Protein AF-A0A0B1SJ51-F1 (afdb_monomer_lite)

pLDDT: mean 86.47, std 12.6, range [53.59, 97.19]

Secondary structure (DSSP, 8-state):
-HHHHHTTEEEE---PPPPTTS-HHHHHHHHHHHHHHHHHHTT--EEEEEEEEES---SSSPPEEEEEEEEEPPP-

Organism: Oesophagostomum dentatum (NCBI:txid61180)

Structure (mmCIF, N/CA/C/O backbone):
data_AF-A0A0B1SJ51-F1
#
_entry.id   AF-A0A0B1SJ51-F1
#
loop_
_atom_site.group_PDB
_atom_site.id
_atom_site.type_symbol
_atom_site.label_atom_id
_atom_site.label_alt_id
_atom_site.label_comp_id
_atom_site.label_asym_id
_atom_site.label_entity_id
_atom_site.label_seq_id
_atom_site.pdbx_PDB_ins_code
_atom_site.Cartn_x
_atom_site.Cartn_y
_atom_site.Cartn_z
_atom_site.occupancy
_atom_site.B_iso_or_equiv
_atom_site.auth_seq_id
_atom_site.auth_comp_id
_atom_site.auth_asym_id
_atom_site.auth_atom_id
_atom_site.pdbx_PDB_model_num
ATOM 1 N N . MET A 1 1 ? 2.529 0.538 25.590 1.00 53.59 1 MET A N 1
ATOM 2 C CA . MET A 1 1 ? 2.537 -0.938 25.566 1.00 53.59 1 MET A CA 1
ATOM 3 C C . MET A 1 1 ? 2.932 -1.405 24.171 1.00 53.59 1 MET A C 1
ATOM 5 O O . MET A 1 1 ? 2.249 -1.072 23.214 1.00 53.59 1 MET A O 1
ATOM 9 N N . GLU A 1 2 ? 4.052 -2.111 24.026 1.00 59.66 2 GLU A N 1
ATOM 10 C CA . GLU A 1 2 ? 4.486 -2.671 22.731 1.00 59.66 2 GLU A CA 1
ATOM 11 C C . GLU A 1 2 ? 3.535 -3.781 22.245 1.00 59.66 2 GLU A C 1
ATOM 13 O O . GLU A 1 2 ? 3.228 -3.882 21.058 1.00 59.66 2 GLU A O 1
ATOM 18 N N . THR A 1 3 ? 2.960 -4.531 23.187 1.00 54.53 3 THR A N 1
ATOM 19 C CA . THR A 1 3 ? 1.971 -5.586 22.937 1.00 54.53 3 THR A CA 1
ATOM 20 C C . THR A 1 3 ? 0.712 -5.063 22.240 1.00 54.53 3 THR A C 1
ATOM 22 O O . THR A 1 3 ? 0.273 -5.660 21.265 1.00 54.53 3 THR A O 1
ATOM 25 N N . GLU A 1 4 ? 0.174 -3.910 22.655 1.00 55.28 4 GLU A N 1
ATOM 26 C CA . GLU A 1 4 ? -1.019 -3.311 22.026 1.00 55.28 4 GLU A CA 1
ATOM 27 C C . GLU A 1 4 ? -0.778 -2.802 20.600 1.00 55.28 4 GLU A C 1
ATOM 29 O O . GLU A 1 4 ? -1.723 -2.698 19.813 1.00 55.28 4 GLU A O 1
ATOM 34 N N . LYS A 1 5 ? 0.473 -2.453 20.268 1.00 54.47 5 LYS A N 1
ATOM 35 C CA . LYS A 1 5 ? 0.857 -2.107 18.895 1.00 54.47 5 LYS A CA 1
ATOM 36 C C . LYS A 1 5 ? 0.878 -3.364 18.029 1.00 54.47 5 LYS A C 1
ATOM 38 O O . LYS A 1 5 ? 0.313 -3.355 16.944 1.00 54.47 5 LYS A O 1
ATOM 43 N N . ARG A 1 6 ? 1.434 -4.462 18.551 1.00 58.91 6 ARG A N 1
ATOM 44 C CA . ARG A 1 6 ? 1.540 -5.745 17.840 1.00 58.91 6 ARG A CA 1
ATOM 45 C C . ARG A 1 6 ? 0.179 -6.394 17.554 1.00 58.91 6 ARG A C 1
ATOM 47 O O . ARG A 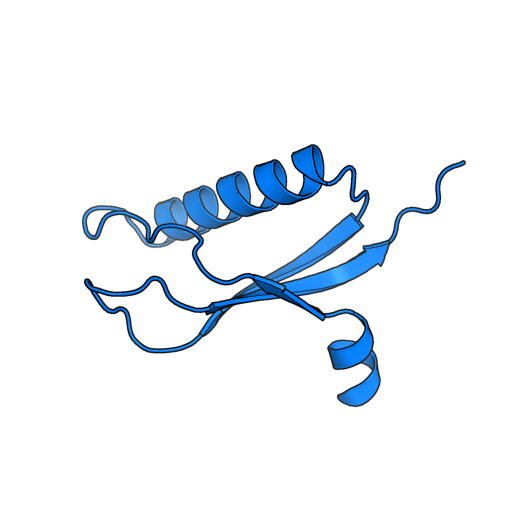1 6 ? 0.038 -7.049 16.528 1.00 58.91 6 ARG A O 1
ATOM 54 N N . SER A 1 7 ? -0.829 -6.166 18.402 1.00 63.41 7 SER A N 1
ATOM 55 C CA . SER A 1 7 ? -2.212 -6.630 18.182 1.00 63.41 7 SER A CA 1
ATOM 56 C C . SER A 1 7 ? -2.906 -5.984 16.976 1.00 63.41 7 SER A C 1
ATOM 58 O O . SER A 1 7 ? -3.949 -6.466 16.547 1.00 63.41 7 SER A O 1
ATOM 60 N N . ARG A 1 8 ? -2.359 -4.884 16.443 1.00 79.44 8 ARG A N 1
ATOM 61 C CA . ARG A 1 8 ? -2.928 -4.106 15.331 1.00 79.44 8 ARG A CA 1
ATOM 62 C C . ARG A 1 8 ? -1.963 -4.007 14.151 1.00 79.44 8 ARG A C 1
ATOM 64 O O . ARG A 1 8 ? -1.957 -3.019 13.423 1.00 79.44 8 ARG A O 1
ATOM 71 N N . THR A 1 9 ? -1.123 -5.018 13.974 1.00 87.00 9 THR A N 1
ATOM 72 C CA . THR A 1 9 ? -0.129 -5.047 12.906 1.00 87.00 9 THR A CA 1
ATOM 73 C C . THR A 1 9 ? -0.498 -6.092 11.861 1.00 87.00 9 THR A C 1
ATOM 75 O O . THR A 1 9 ? -0.686 -7.262 12.190 1.00 87.00 9 THR A O 1
ATOM 78 N N . ILE A 1 10 ? -0.539 -5.688 10.592 1.00 89.62 10 ILE A N 1
ATOM 79 C CA . ILE A 1 10 ? -0.664 -6.593 9.447 1.00 89.62 10 ILE A CA 1
ATOM 80 C C . ILE A 1 10 ? 0.710 -6.712 8.792 1.00 89.62 10 ILE A C 1
ATOM 82 O O . ILE A 1 10 ? 1.369 -5.711 8.511 1.00 89.62 10 ILE A O 1
ATOM 86 N N . VAL A 1 11 ? 1.152 -7.944 8.553 1.00 92.19 11 VAL A N 1
ATOM 87 C CA . VAL A 1 11 ? 2.411 -8.229 7.861 1.00 92.19 11 VAL A CA 1
ATOM 88 C C . VAL A 1 11 ? 2.095 -8.740 6.466 1.00 92.19 11 VAL A C 1
ATOM 90 O O . VAL A 1 11 ? 1.456 -9.777 6.313 1.00 92.19 11 VAL A O 1
ATOM 93 N N . VAL A 1 12 ? 2.581 -8.030 5.453 1.00 93.38 12 VAL A N 1
ATOM 94 C CA . VAL A 1 12 ? 2.405 -8.383 4.045 1.00 93.38 12 VAL A CA 1
ATOM 95 C C . VAL A 1 12 ? 3.761 -8.711 3.436 1.00 93.38 12 VAL A C 1
ATOM 97 O O . VAL A 1 12 ? 4.717 -7.943 3.542 1.00 93.38 12 VAL A O 1
ATOM 100 N N . ASN A 1 13 ? 3.847 -9.861 2.773 1.00 92.06 13 ASN A N 1
ATOM 101 C CA . ASN A 1 13 ? 5.005 -10.243 1.973 1.00 92.06 13 ASN A CA 1
ATOM 102 C C . ASN A 1 13 ? 4.659 -10.153 0.488 1.00 92.06 13 ASN A C 1
ATOM 104 O O . ASN A 1 13 ? 3.528 -10.428 0.102 1.00 92.06 13 ASN A O 1
ATOM 108 N N . GLY A 1 14 ? 5.651 -9.828 -0.342 1.00 92.25 14 GLY A N 1
ATOM 109 C CA . GLY A 1 14 ? 5.506 -9.889 -1.798 1.00 92.25 14 GLY A CA 1
ATOM 110 C C . GLY A 1 14 ? 4.958 -8.624 -2.459 1.00 92.25 14 GLY A C 1
ATOM 111 O O . GLY A 1 14 ? 4.704 -8.653 -3.656 1.00 92.25 14 GLY A O 1
ATOM 112 N N . ILE A 1 15 ? 4.823 -7.504 -1.735 1.00 94.75 15 ILE A N 1
ATOM 113 C CA . ILE A 1 15 ? 4.536 -6.215 -2.383 1.00 94.75 15 ILE A CA 1
ATOM 114 C C . ILE A 1 15 ? 5.765 -5.798 -3.191 1.00 94.75 15 ILE A C 1
ATOM 116 O O . ILE A 1 15 ? 6.814 -5.497 -2.611 1.00 94.75 15 ILE A O 1
ATOM 120 N N . GLU A 1 16 ? 5.620 -5.746 -4.513 1.00 93.56 16 GLU A N 1
ATOM 121 C CA . GLU A 1 16 ? 6.681 -5.384 -5.456 1.00 93.56 16 GLU A CA 1
ATOM 122 C C . GLU A 1 16 ? 7.430 -4.116 -5.018 1.00 93.56 16 GLU A C 1
ATOM 124 O O . GLU A 1 16 ? 6.814 -3.130 -4.593 1.00 93.56 16 GLU A O 1
ATOM 129 N N . GLU A 1 17 ? 8.764 -4.156 -5.070 1.00 92.62 17 GLU A N 1
ATOM 130 C CA . GLU A 1 17 ? 9.612 -3.016 -4.714 1.00 92.62 17 GLU A CA 1
ATOM 131 C C . GLU A 1 17 ? 9.430 -1.865 -5.716 1.00 92.62 17 GLU A C 1
ATOM 133 O O . GLU A 1 17 ? 9.259 -2.102 -6.911 1.00 92.62 17 GLU A O 1
ATOM 138 N N . PRO A 1 18 ? 9.476 -0.605 -5.256 1.00 91.88 18 PRO A N 1
ATOM 139 C CA . PRO A 1 18 ? 9.492 0.528 -6.166 1.00 91.88 18 PRO A CA 1
ATOM 140 C C . PRO A 1 18 ? 10.785 0.545 -6.990 1.00 91.88 18 PRO A C 1
ATOM 142 O O . PRO A 1 18 ? 11.841 0.111 -6.525 1.00 91.88 18 PRO A O 1
ATOM 145 N N . SER A 1 19 ? 10.726 1.137 -8.183 1.00 90.25 19 SER A N 1
ATOM 146 C CA . SER A 1 19 ? 11.916 1.344 -9.012 1.00 90.25 19 SER A CA 1
ATOM 147 C C . SER A 1 19 ? 12.993 2.156 -8.277 1.00 90.25 19 SER A C 1
ATOM 149 O O . SER A 1 19 ? 12.710 3.158 -7.611 1.00 90.25 19 SER A O 1
ATOM 151 N N . ASN A 1 20 ? 14.257 1.767 -8.468 1.00 86.62 20 ASN A N 1
ATOM 152 C CA . ASN A 1 20 ? 15.419 2.458 -7.900 1.00 86.62 20 ASN A CA 1
ATOM 153 C C . ASN A 1 20 ? 15.580 3.897 -8.411 1.00 86.62 20 ASN A C 1
ATOM 155 O O . ASN A 1 20 ? 16.274 4.692 -7.778 1.00 86.62 20 ASN A O 1
ATOM 159 N N . ASN A 1 21 ? 14.905 4.255 -9.502 1.00 93.06 21 ASN A N 1
ATOM 160 C CA . ASN A 1 21 ? 14.960 5.597 -10.077 1.00 93.06 21 ASN A CA 1
ATOM 161 C C . ASN A 1 21 ? 13.977 6.577 -9.416 1.00 93.06 21 ASN A C 1
ATOM 163 O O . ASN A 1 21 ? 14.075 7.779 -9.650 1.00 93.06 21 ASN A O 1
ATOM 167 N N . LEU A 1 22 ? 13.047 6.088 -8.588 1.00 93.62 22 LEU A N 1
ATOM 168 C CA . LEU A 1 22 ? 12.088 6.939 -7.883 1.00 93.62 22 LEU A CA 1
ATOM 169 C C . LEU A 1 22 ? 12.751 7.689 -6.726 1.00 93.62 22 LEU A C 1
ATOM 171 O O . LEU A 1 22 ? 13.582 7.129 -6.000 1.00 93.62 22 LEU A O 1
ATOM 175 N N . ARG A 1 23 ? 12.324 8.934 -6.502 1.00 95.38 23 ARG A N 1
ATOM 176 C CA . ARG A 1 23 ? 12.658 9.731 -5.315 1.00 95.38 23 ARG A CA 1
ATOM 177 C C . ARG A 1 23 ? 12.007 9.125 -4.076 1.00 95.38 23 ARG A C 1
ATOM 179 O O . ARG A 1 23 ? 11.003 8.424 -4.157 1.00 95.38 23 ARG A O 1
ATOM 186 N N . THR A 1 24 ? 12.530 9.447 -2.896 1.00 90.44 24 THR A N 1
ATOM 187 C CA . THR A 1 24 ? 12.015 8.920 -1.620 1.00 90.44 24 THR A CA 1
ATOM 188 C C . THR A 1 24 ? 10.511 9.147 -1.439 1.00 90.44 24 THR A C 1
ATOM 190 O O . THR A 1 24 ? 9.807 8.219 -1.053 1.00 90.44 24 THR A O 1
ATOM 193 N N . SER A 1 25 ? 10.000 10.342 -1.755 1.00 93.81 25 SER A N 1
ATOM 194 C CA . SER A 1 25 ? 8.566 10.652 -1.648 1.00 93.81 25 SER A CA 1
ATOM 195 C C . SER A 1 25 ? 7.710 9.818 -2.605 1.00 93.81 25 SER A C 1
ATOM 197 O O . SER A 1 25 ? 6.646 9.342 -2.219 1.00 93.81 25 SER A O 1
ATOM 199 N N . GLU A 1 26 ? 8.194 9.590 -3.827 1.00 96.38 26 GLU A N 1
ATOM 200 C CA . GLU A 1 26 ? 7.512 8.782 -4.844 1.00 96.38 26 GLU A CA 1
ATOM 201 C C . GLU A 1 26 ? 7.463 7.308 -4.435 1.00 96.38 26 GLU A C 1
ATOM 203 O O . GLU A 1 26 ? 6.429 6.666 -4.576 1.00 96.38 26 GLU A O 1
ATOM 208 N N . ARG A 1 27 ? 8.543 6.782 -3.842 1.00 93.50 27 ARG A N 1
ATOM 209 C CA . ARG A 1 27 ? 8.576 5.412 -3.300 1.00 93.50 27 ARG A CA 1
ATOM 210 C C . ARG A 1 27 ? 7.564 5.212 -2.175 1.00 93.50 27 ARG A C 1
ATOM 212 O O . ARG A 1 27 ? 6.929 4.163 -2.103 1.00 93.50 27 ARG A O 1
ATOM 219 N N . SER A 1 28 ? 7.426 6.202 -1.294 1.00 92.06 28 SER A N 1
ATOM 220 C CA . SER A 1 28 ? 6.434 6.156 -0.216 1.00 92.06 28 SER A CA 1
ATOM 221 C C . SER A 1 28 ? 5.009 6.173 -0.766 1.00 92.06 28 SER A C 1
ATOM 223 O O . SER A 1 28 ? 4.160 5.434 -0.274 1.00 92.06 28 SER A O 1
ATOM 225 N N . HIS A 1 29 ? 4.753 6.978 -1.801 1.00 95.19 29 HIS A N 1
ATOM 226 C CA . HIS A 1 29 ? 3.446 7.038 -2.449 1.00 95.19 29 HIS A CA 1
ATOM 227 C C . HIS A 1 29 ? 3.109 5.744 -3.208 1.00 95.19 29 HIS A C 1
ATOM 229 O O . HIS A 1 29 ? 2.013 5.221 -3.040 1.00 95.19 29 HIS A O 1
ATOM 235 N N . ASP A 1 30 ? 4.064 5.177 -3.953 1.00 95.81 30 ASP A N 1
ATOM 236 C CA . ASP A 1 30 ? 3.924 3.876 -4.629 1.00 95.81 30 ASP A CA 1
ATOM 237 C C . ASP A 1 30 ? 3.562 2.757 -3.642 1.00 95.81 30 ASP A C 1
ATOM 239 O O . ASP A 1 30 ? 2.598 2.017 -3.845 1.00 95.81 30 ASP A O 1
ATOM 243 N N . LEU A 1 31 ? 4.297 2.665 -2.529 1.00 95.56 31 LEU A N 1
ATOM 244 C CA . LEU A 1 31 ? 4.010 1.680 -1.493 1.00 95.56 31 LEU A CA 1
ATOM 245 C C . LEU A 1 31 ? 2.614 1.883 -0.896 1.00 95.56 31 LEU A C 1
ATOM 247 O O . LEU A 1 31 ? 1.900 0.904 -0.691 1.00 95.56 31 LEU A O 1
ATOM 251 N N . ARG A 1 32 ? 2.228 3.136 -0.625 1.00 95.56 32 ARG A N 1
ATOM 252 C CA . ARG A 1 32 ? 0.907 3.450 -0.077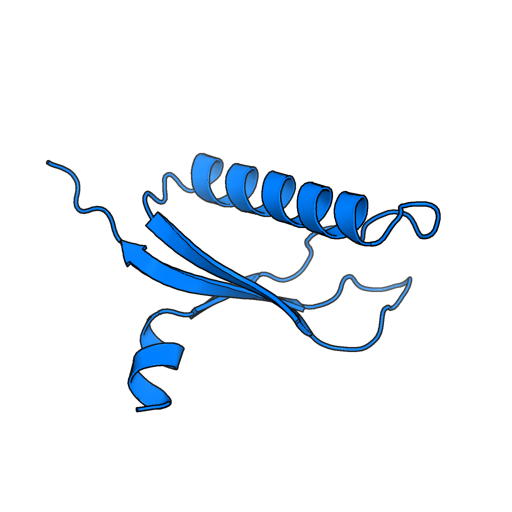 1.00 95.56 32 ARG A CA 1
ATOM 253 C C . ARG A 1 32 ? -0.2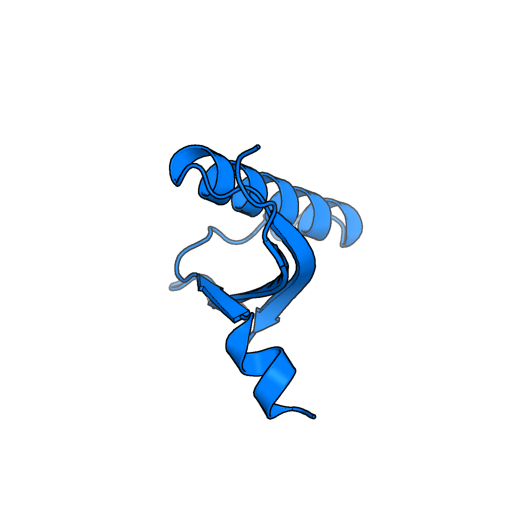06 3.015 -1.027 1.00 95.56 32 ARG A C 1
ATOM 255 O O . ARG A 1 32 ? -1.091 2.291 -0.595 1.00 95.56 32 ARG A O 1
ATOM 262 N N . ALA A 1 33 ? -0.106 3.368 -2.306 1.00 96.62 33 ALA A N 1
ATOM 263 C CA . ALA A 1 33 ? -1.098 3.007 -3.314 1.00 96.62 33 ALA A CA 1
ATOM 264 C C . ALA A 1 33 ? -1.273 1.483 -3.442 1.00 96.62 33 ALA A C 1
ATOM 266 O O . ALA A 1 33 ? -2.394 0.987 -3.503 1.00 96.62 33 ALA A O 1
ATOM 267 N N . LYS A 1 34 ? -0.170 0.720 -3.418 1.00 97.19 34 LYS A N 1
ATOM 268 C CA . LYS A 1 34 ? -0.215 -0.753 -3.445 1.00 97.19 34 LYS A CA 1
ATOM 269 C C . LYS A 1 34 ? -0.865 -1.343 -2.194 1.00 97.19 34 LYS A C 1
ATOM 271 O O . LYS A 1 34 ? -1.580 -2.334 -2.289 1.00 97.19 34 LYS A O 1
ATOM 276 N N . VAL A 1 35 ? -0.602 -0.761 -1.025 1.00 96.38 35 VAL A N 1
ATOM 277 C CA . VAL A 1 35 ? -1.233 -1.184 0.231 1.00 96.38 35 VAL A CA 1
ATOM 278 C C . VAL A 1 35 ? -2.730 -0.895 0.213 1.00 96.38 35 VAL A C 1
ATOM 280 O O . VAL A 1 35 ? -3.499 -1.792 0.540 1.00 96.38 35 VAL A O 1
ATOM 283 N N . ASP A 1 36 ? -3.134 0.307 -0.199 1.00 95.25 36 ASP A N 1
ATOM 284 C CA . ASP A 1 36 ? -4.546 0.692 -0.275 1.00 95.25 36 ASP A CA 1
ATOM 285 C C . ASP A 1 36 ? -5.303 -0.255 -1.228 1.00 95.25 36 ASP A C 1
ATOM 287 O O . ASP A 1 36 ? -6.306 -0.841 -0.835 1.00 95.25 36 ASP A O 1
ATOM 291 N N . ALA A 1 37 ? -4.735 -0.569 -2.400 1.00 96.38 37 ALA A N 1
ATOM 292 C CA . ALA A 1 37 ? -5.321 -1.541 -3.328 1.00 96.38 37 ALA A CA 1
ATOM 293 C C . ALA A 1 37 ? -5.487 -2.953 -2.726 1.00 96.38 37 ALA A C 1
ATOM 295 O O . ALA A 1 37 ? -6.459 -3.648 -3.023 1.00 96.38 37 ALA A O 1
ATOM 296 N N . ILE A 1 38 ? -4.554 -3.403 -1.878 1.00 95.12 38 ILE A N 1
ATOM 297 C CA . ILE A 1 38 ? -4.680 -4.691 -1.175 1.00 95.12 38 ILE A CA 1
ATOM 298 C C . ILE A 1 38 ? -5.816 -4.635 -0.149 1.00 95.12 38 ILE A C 1
ATOM 300 O O . ILE A 1 38 ? -6.592 -5.586 -0.057 1.00 95.12 38 ILE A O 1
ATOM 304 N N . LEU A 1 39 ? -5.913 -3.550 0.625 1.00 93.31 39 LEU A N 1
ATOM 305 C CA . LEU A 1 39 ? -6.980 -3.376 1.613 1.00 93.31 39 LEU A CA 1
ATOM 306 C C . LEU A 1 39 ? -8.357 -3.329 0.943 1.00 93.31 39 LEU A C 1
ATOM 308 O O . LEU A 1 39 ? -9.271 -3.997 1.424 1.00 93.31 39 LEU A O 1
ATOM 312 N N . ASP A 1 40 ? -8.469 -2.644 -0.196 1.00 94.25 40 ASP A N 1
ATOM 313 C CA . ASP A 1 40 ? -9.692 -2.571 -0.999 1.00 94.25 40 ASP A CA 1
ATOM 314 C C . ASP A 1 40 ? -10.129 -3.959 -1.488 1.00 94.25 40 ASP A C 1
ATOM 316 O O . ASP A 1 40 ? -11.282 -4.351 -1.312 1.00 94.25 40 ASP A O 1
ATOM 320 N N . VAL A 1 41 ? -9.202 -4.749 -2.046 1.00 96.06 41 VAL A N 1
ATOM 321 C CA . VAL A 1 41 ? -9.489 -6.119 -2.519 1.00 96.06 41 VAL A CA 1
ATOM 322 C C . VAL A 1 41 ? -9.929 -7.036 -1.377 1.00 96.06 41 VAL A C 1
ATOM 324 O O . VAL A 1 41 ? -10.770 -7.913 -1.573 1.00 96.06 41 VAL A O 1
ATOM 327 N N . LEU A 1 42 ? -9.373 -6.842 -0.181 1.00 92.12 42 LEU A N 1
ATOM 328 C CA . LEU A 1 42 ? -9.750 -7.597 1.013 1.00 92.12 42 LEU A CA 1
ATOM 329 C C . LEU A 1 42 ? -10.989 -7.025 1.721 1.00 92.12 42 LEU A C 1
ATOM 331 O O . LEU A 1 42 ? -11.432 -7.613 2.708 1.00 92.12 42 LEU A O 1
ATOM 335 N N . ASN A 1 43 ? -11.548 -5.912 1.230 1.00 91.62 43 ASN A N 1
ATOM 336 C CA . ASN A 1 43 ? -12.640 -5.163 1.849 1.00 91.62 43 ASN A CA 1
ATOM 337 C C . ASN A 1 43 ? -12.366 -4.838 3.333 1.00 91.62 43 ASN A C 1
ATOM 339 O O . ASN A 1 43 ? -13.215 -5.032 4.206 1.00 91.62 43 ASN A O 1
ATOM 343 N N . ILE A 1 44 ? -11.138 -4.403 3.629 1.00 89.06 44 ILE A N 1
ATOM 344 C CA . ILE A 1 44 ? -10.704 -4.031 4.977 1.00 89.06 44 ILE A CA 1
ATOM 345 C C . ILE A 1 44 ? -10.801 -2.517 5.124 1.00 89.06 44 ILE A C 1
ATOM 347 O O . ILE A 1 44 ? -9.940 -1.783 4.644 1.00 89.06 44 ILE A O 1
ATOM 351 N N . ASP A 1 45 ? -11.804 -2.061 5.868 1.00 89.69 45 ASP A N 1
ATOM 352 C CA . ASP A 1 45 ? -11.936 -0.652 6.224 1.00 89.69 45 ASP A CA 1
ATOM 353 C C . ASP A 1 45 ? -11.137 -0.335 7.499 1.00 89.69 45 ASP A C 1
ATOM 355 O O . ASP A 1 45 ? -11.451 -0.777 8.615 1.00 89.69 45 ASP A O 1
ATOM 359 N N . CYS A 1 46 ? -10.031 0.390 7.336 1.00 89.06 46 CYS A N 1
ATOM 360 C CA . CYS A 1 46 ? -9.149 0.737 8.438 1.00 89.06 46 CYS A CA 1
ATOM 361 C C . CYS A 1 46 ? -8.370 2.027 8.190 1.00 89.06 46 CYS A C 1
ATOM 363 O O . CYS A 1 46 ? -8.165 2.464 7.061 1.00 89.06 46 CYS A O 1
ATOM 365 N N . THR A 1 47 ? -7.868 2.623 9.271 1.00 89.88 47 THR A N 1
ATOM 366 C CA . THR A 1 47 ? -6.892 3.712 9.184 1.00 89.88 47 THR A CA 1
ATOM 367 C C . THR A 1 47 ? -5.514 3.215 9.576 1.00 89.88 47 THR A C 1
ATOM 369 O O . THR A 1 47 ? -5.305 2.740 10.694 1.00 89.88 47 THR A O 1
ATOM 372 N N . LEU A 1 48 ? -4.558 3.361 8.661 1.00 91.12 48 LEU A N 1
ATOM 373 C CA . LEU A 1 48 ? -3.153 3.033 8.886 1.00 91.12 48 LEU A CA 1
ATOM 374 C C . LEU A 1 48 ? -2.424 4.192 9.578 1.00 91.12 48 LEU A C 1
ATOM 376 O O . LEU A 1 48 ? -2.495 5.326 9.106 1.00 91.12 48 LEU A O 1
ATOM 380 N N . SER A 1 49 ? -1.696 3.904 10.661 1.00 90.88 49 SER A N 1
ATOM 381 C CA . SER A 1 49 ? -0.781 4.861 11.299 1.00 90.88 49 SER A CA 1
ATOM 382 C C . SER A 1 49 ? 0.567 4.910 10.588 1.00 90.88 49 SER A C 1
ATOM 384 O O . SER A 1 49 ? 1.096 5.990 10.356 1.00 90.88 49 SER A O 1
ATOM 386 N N . ASP A 1 50 ? 1.108 3.746 10.218 1.00 91.88 50 ASP A N 1
ATOM 387 C CA . ASP A 1 50 ? 2.439 3.620 9.628 1.00 91.88 50 ASP A CA 1
ATOM 388 C C . ASP A 1 50 ? 2.489 2.476 8.618 1.00 91.88 50 ASP A C 1
ATOM 390 O O . ASP A 1 50 ? 1.848 1.436 8.793 1.00 91.88 50 ASP A O 1
ATOM 394 N N . ILE A 1 51 ? 3.323 2.658 7.594 1.00 94.69 51 ILE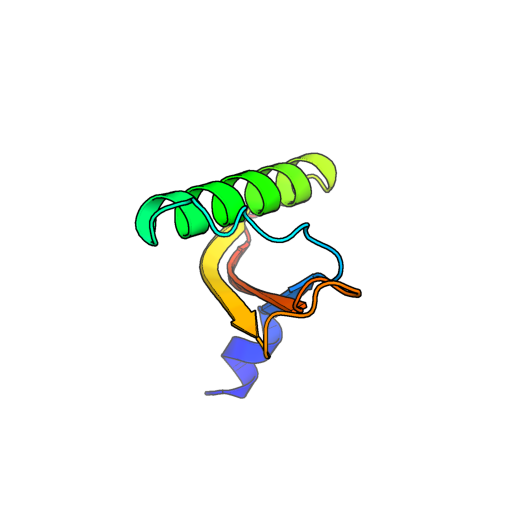 A N 1
ATOM 395 C CA . ILE A 1 51 ? 3.644 1.647 6.587 1.00 94.69 51 ILE A CA 1
ATOM 396 C C . ILE A 1 51 ? 5.162 1.578 6.470 1.00 94.69 51 ILE A C 1
ATOM 398 O O . ILE A 1 51 ? 5.812 2.556 6.102 1.00 94.69 51 ILE A O 1
ATOM 402 N N . LEU A 1 52 ? 5.738 0.423 6.793 1.00 92.69 52 LEU A N 1
ATOM 403 C CA . LEU A 1 52 ? 7.185 0.257 6.911 1.00 92.69 52 LEU A CA 1
ATOM 404 C C . LEU A 1 52 ? 7.650 -0.949 6.100 1.00 92.69 52 LEU A C 1
ATOM 406 O O . LEU A 1 52 ? 7.085 -2.030 6.229 1.00 92.69 52 LEU A O 1
ATOM 410 N N . ARG A 1 53 ? 8.726 -0.802 5.320 1.00 92.50 53 ARG A N 1
ATOM 411 C CA . ARG A 1 53 ? 9.448 -1.950 4.748 1.00 92.50 53 ARG A CA 1
ATOM 412 C C . ARG A 1 53 ? 10.614 -2.324 5.647 1.00 92.50 53 ARG A C 1
ATOM 414 O O . ARG A 1 53 ? 11.454 -1.477 5.948 1.00 92.50 53 ARG A O 1
ATOM 421 N N . ILE A 1 54 ? 10.694 -3.593 6.031 1.00 91.56 54 ILE A N 1
ATOM 422 C CA . ILE A 1 54 ? 11.761 -4.109 6.889 1.00 91.56 54 ILE A CA 1
ATOM 423 C C . ILE A 1 54 ? 12.748 -4.949 6.084 1.00 91.56 54 ILE A C 1
ATOM 425 O O . ILE A 1 54 ? 12.374 -5.783 5.261 1.00 91.56 54 ILE A O 1
ATOM 429 N N . GLY A 1 55 ? 14.031 -4.737 6.376 1.00 86.94 55 GLY A N 1
ATOM 430 C CA . GLY A 1 55 ? 15.141 -5.475 5.790 1.00 86.94 55 GLY A CA 1
ATOM 431 C C . GLY A 1 55 ? 15.839 -4.729 4.657 1.00 86.94 55 GLY A C 1
ATOM 432 O O . GLY A 1 55 ? 15.504 -3.592 4.309 1.00 86.94 55 GLY A O 1
ATOM 433 N N . LYS A 1 56 ? 16.856 -5.386 4.095 1.00 85.25 56 LYS A N 1
ATOM 434 C CA . LYS A 1 56 ? 17.603 -4.886 2.939 1.00 85.25 56 LYS A CA 1
ATOM 435 C C . LYS A 1 56 ? 16.834 -5.193 1.661 1.00 85.25 56 LYS A C 1
ATOM 437 O O . LYS A 1 56 ? 16.185 -6.230 1.562 1.00 85.25 56 LYS A O 1
ATOM 442 N N . MET A 1 57 ? 16.909 -4.279 0.703 1.00 79.81 57 MET A N 1
ATOM 443 C CA . MET A 1 57 ? 16.366 -4.513 -0.629 1.00 79.81 57 MET A CA 1
ATOM 444 C C . MET A 1 57 ? 17.103 -5.703 -1.253 1.00 79.81 57 MET A C 1
ATOM 446 O O . MET A 1 57 ? 18.332 -5.756 -1.205 1.00 79.81 57 MET A O 1
ATOM 450 N N . ASN A 1 58 ? 16.349 -6.664 -1.773 1.00 78.75 58 ASN A N 1
ATOM 451 C CA . ASN A 1 58 ? 16.872 -7.838 -2.454 1.00 78.75 58 ASN A CA 1
ATOM 452 C C . ASN A 1 58 ? 16.162 -7.944 -3.809 1.00 78.75 58 ASN A C 1
ATOM 454 O O . ASN A 1 58 ? 14.939 -7.835 -3.865 1.00 78.75 58 ASN A O 1
ATOM 458 N N . ASN A 1 59 ? 16.928 -8.141 -4.881 1.00 76.44 59 ASN A N 1
ATOM 459 C CA . ASN A 1 59 ? 16.385 -8.267 -6.232 1.00 76.44 59 ASN A CA 1
ATOM 460 C C . ASN A 1 59 ? 15.599 -9.574 -6.424 1.00 76.44 59 ASN A C 1
ATOM 462 O O . ASN A 1 59 ? 14.703 -9.613 -7.258 1.00 76.44 59 ASN A O 1
ATOM 466 N N . ASP A 1 60 ? 15.878 -10.605 -5.622 1.00 85.31 60 ASP A N 1
ATOM 467 C CA . ASP A 1 60 ? 15.199 -11.903 -5.720 1.00 85.31 60 ASP A CA 1
ATOM 468 C C . ASP A 1 60 ? 13.900 -11.957 -4.906 1.00 85.31 60 ASP A C 1
ATOM 470 O O . ASP A 1 60 ? 13.047 -12.817 -5.130 1.00 85.31 60 ASP A O 1
ATOM 474 N N . ARG A 1 61 ? 13.746 -11.070 -3.912 1.00 88.12 61 ARG A N 1
ATOM 475 C CA . ARG A 1 61 ? 12.598 -11.098 -3.002 1.00 88.12 61 ARG A CA 1
ATOM 476 C C . ARG A 1 61 ? 12.249 -9.705 -2.475 1.00 88.12 61 ARG A C 1
ATOM 478 O O . ARG A 1 61 ? 13.082 -9.100 -1.794 1.00 88.12 61 ARG A O 1
ATOM 485 N N . PRO A 1 62 ? 11.000 -9.240 -2.663 1.00 92.94 62 PRO A N 1
ATOM 486 C CA . PRO A 1 62 ? 10.544 -8.002 -2.052 1.00 92.94 62 PRO A CA 1
ATOM 487 C C . PRO A 1 62 ? 10.644 -8.039 -0.527 1.00 92.94 62 PRO A C 1
ATOM 489 O O . PRO A 1 62 ? 10.416 -9.080 0.103 1.00 92.94 62 PRO A O 1
ATOM 492 N N . ARG A 1 63 ? 10.949 -6.887 0.078 1.00 94.19 63 ARG A N 1
ATOM 493 C CA . ARG A 1 63 ? 10.965 -6.740 1.535 1.00 94.19 63 ARG A CA 1
ATOM 494 C C . ARG A 1 63 ? 9.586 -6.985 2.130 1.00 94.19 63 ARG A C 1
ATOM 496 O O . ARG A 1 63 ? 8.552 -6.802 1.488 1.00 94.19 63 ARG A O 1
ATOM 503 N N . MET A 1 64 ? 9.601 -7.357 3.401 1.00 94.69 64 MET A N 1
ATOM 504 C CA . MET A 1 64 ? 8.396 -7.464 4.207 1.00 94.69 64 MET A CA 1
ATOM 505 C C . MET A 1 64 ? 7.843 -6.069 4.487 1.00 94.69 64 MET A C 1
ATOM 507 O O . MET A 1 64 ? 8.595 -5.179 4.892 1.00 94.69 64 MET A O 1
ATOM 511 N N . THR A 1 65 ? 6.538 -5.898 4.311 1.00 96.06 65 THR A N 1
ATOM 512 C CA . THR A 1 65 ? 5.826 -4.660 4.619 1.00 96.06 65 THR A CA 1
ATOM 513 C C . THR A 1 65 ? 5.000 -4.853 5.883 1.00 96.06 65 THR A C 1
ATOM 515 O O . THR A 1 65 ? 4.216 -5.791 5.993 1.00 96.06 65 THR A O 1
ATOM 518 N N . ILE A 1 66 ? 5.181 -3.954 6.841 1.00 94.88 66 ILE A N 1
ATOM 519 C CA . ILE A 1 66 ? 4.435 -3.893 8.091 1.00 94.88 66 ILE A CA 1
ATOM 520 C C . ILE A 1 66 ? 3.461 -2.726 8.011 1.00 94.88 66 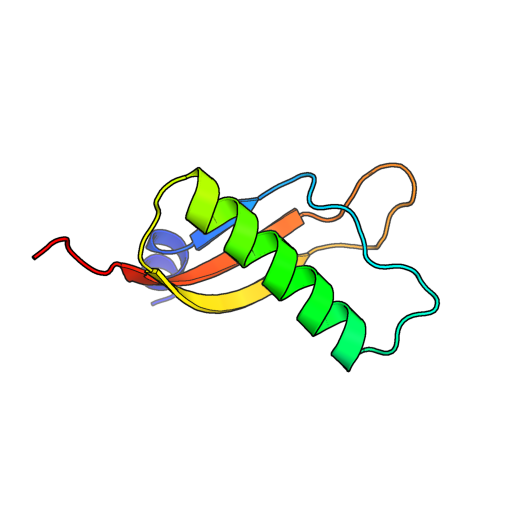ILE A C 1
ATOM 522 O O . ILE A 1 66 ? 3.875 -1.592 7.767 1.00 94.88 66 ILE A O 1
ATOM 526 N N . LEU A 1 67 ? 2.184 -3.015 8.235 1.00 94.50 67 LEU A N 1
ATOM 527 C CA . LEU A 1 67 ? 1.105 -2.041 8.307 1.00 94.50 67 LEU A CA 1
ATOM 528 C C . LEU A 1 67 ? 0.652 -1.948 9.759 1.00 94.50 67 LEU A C 1
ATOM 530 O O . LEU A 1 67 ? 0.201 -2.942 10.330 1.00 94.50 67 LEU A O 1
ATOM 534 N N . ASN A 1 68 ? 0.765 -0.771 10.359 1.00 92.19 68 ASN A N 1
ATOM 535 C CA . ASN A 1 68 ? 0.213 -0.525 11.685 1.00 92.19 68 ASN A CA 1
ATOM 536 C C . ASN A 1 68 ? -1.168 0.103 11.534 1.00 92.19 68 ASN A C 1
ATOM 538 O O . ASN A 1 68 ? -1.310 1.164 10.931 1.00 92.19 68 ASN A O 1
ATOM 542 N N . VAL A 1 69 ? -2.183 -0.557 12.080 1.00 90.19 69 VAL A N 1
ATOM 543 C CA . VAL A 1 69 ? -3.572 -0.104 12.056 1.00 90.19 69 VAL A CA 1
ATOM 544 C C . VAL A 1 69 ? -3.835 0.732 13.308 1.00 90.19 69 VAL A C 1
ATOM 546 O O . VAL A 1 69 ? -3.708 0.256 14.436 1.00 90.19 69 VAL A O 1
ATOM 549 N N . ALA A 1 70 ? -4.222 1.991 13.127 1.00 85.56 70 ALA A N 1
ATOM 550 C CA . ALA A 1 70 ? -4.643 2.856 14.223 1.00 85.56 70 ALA A CA 1
ATOM 551 C C . ALA A 1 70 ? -5.999 2.393 14.775 1.00 85.56 70 ALA A C 1
ATOM 553 O O . ALA A 1 70 ? -6.146 2.173 15.983 1.00 85.56 70 ALA A O 1
ATOM 554 N N . PHE A 1 71 ? -6.965 2.193 13.877 1.00 80.31 71 PHE A N 1
ATOM 555 C CA . PHE A 1 71 ? -8.315 1.734 14.181 1.00 80.31 71 PHE A CA 1
ATOM 556 C C . PHE A 1 71 ? -8.928 1.014 12.975 1.00 80.31 71 PHE A C 1
ATOM 558 O O . PHE A 1 71 ? -8.671 1.372 11.824 1.00 80.31 71 PHE A O 1
ATOM 565 N N . LEU A 1 72 ? -9.732 -0.008 13.264 1.00 79.50 72 LEU A N 1
ATOM 566 C CA . LEU A 1 72 ? -10.645 -0.614 12.298 1.00 79.50 72 LEU A CA 1
ATOM 567 C C . LEU A 1 72 ? -11.926 0.211 12.290 1.00 79.50 72 LEU A C 1
ATOM 569 O O . LEU A 1 72 ? -12.446 0.545 13.361 1.00 79.50 72 LEU A O 1
ATOM 573 N N . VAL A 1 73 ? -12.433 0.529 11.106 1.00 75.69 73 VAL A N 1
ATOM 574 C CA . VAL A 1 73 ? -13.758 1.128 10.992 1.00 75.69 73 VAL A CA 1
ATOM 575 C C . VAL A 1 73 ? -14.754 -0.016 11.141 1.00 75.69 73 VAL A C 1
ATOM 577 O O . VAL A 1 73 ? -14.690 -1.020 10.434 1.00 75.69 73 VAL A O 1
ATOM 580 N N . LYS A 1 74 ? -15.628 0.071 12.145 1.00 56.62 74 LYS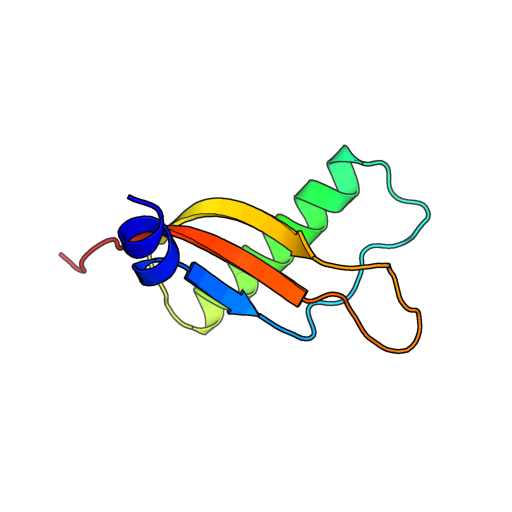 A N 1
ATOM 581 C CA . LYS A 1 74 ? -16.716 -0.901 12.270 1.00 56.62 74 LYS A CA 1
ATOM 582 C C . LYS A 1 74 ? -17.740 -0.596 11.176 1.00 56.62 74 LYS A C 1
ATOM 584 O O . LYS A 1 74 ? -18.057 0.584 11.015 1.00 56.62 74 LYS A O 1
ATOM 589 N N . PRO A 1 75 ? -18.273 -1.608 10.471 1.00 56.78 75 PRO A N 1
ATOM 590 C CA . PRO A 1 75 ? -19.431 -1.377 9.621 1.00 56.78 75 PRO A CA 1
ATOM 591 C C . PRO A 1 75 ? -20.557 -0.786 10.482 1.00 56.78 75 PRO A C 1
ATOM 593 O O . PRO A 1 75 ? -20.762 -1.238 11.615 1.00 56.78 75 PRO A O 1
ATOM 596 N N . LEU A 1 76 ? -21.189 0.272 9.963 1.00 53.84 76 LEU A N 1
ATOM 597 C CA . LEU A 1 76 ? -22.359 0.930 10.558 1.00 53.84 76 LEU A CA 1
ATOM 598 C C . LEU A 1 76 ? -23.527 -0.048 10.719 1.00 53.84 76 LEU A C 1
ATOM 600 O O . LEU A 1 76 ? -23.710 -0.899 9.818 1.00 53.84 76 LEU A O 1
#

Foldseek 3Di:
DVVVQVVQKDKDWDPDQDDPPDDPVVRVVSQVVSVVVVCVVVVWAFDWPDWDFDDDDDPVTGTMIMTGTPDGDDDD

Radius of gyration: 13.41 Å; chains: 1; bounding box: 40×23×36 Å

Sequence (76 aa):
METEKRSRTIVVNGIEEPSNNLRTSERSHDLRAKVDAILDVLNIDCTLSDILRIGKMNNDRPRMTILNVAFLVKPL